Protein AF-A0A6B3EWX1-F1 (afdb_monomer)

Sequence (94 aa):
LLDVFRTPLLAEAGLIEARVVRKALRQAAEGAPVPLDGLAELVSTELWLRRLLERRGTSWTGTPTRQRAVPTGSVAPARGAAGALGAGRGAVSG

Secondary structure (DSSP, 8-state):
-GGGGSS-HHHHTTSS-HHHHHHHHHHHHTT----HHHHHHHHHHHHHHHHHHHT---GGGS---------SS-------SS-SS---------

Mean predicted aligned error: 15.29 Å

pLDDT: mean 78.49, std 18.75, range [42.19, 97.31]

Structure (mmCIF, N/CA/C/O backbone):
data_AF-A0A6B3EWX1-F1
#
_entry.id   AF-A0A6B3EWX1-F1
#
loop_
_atom_site.group_PDB
_atom_site.id
_atom_site.type_symbol
_atom_site.label_atom_id
_atom_site.label_alt_id
_atom_site.label_comp_id
_atom_site.label_asym_id
_atom_site.label_entity_id
_atom_site.label_seq_id
_atom_site.p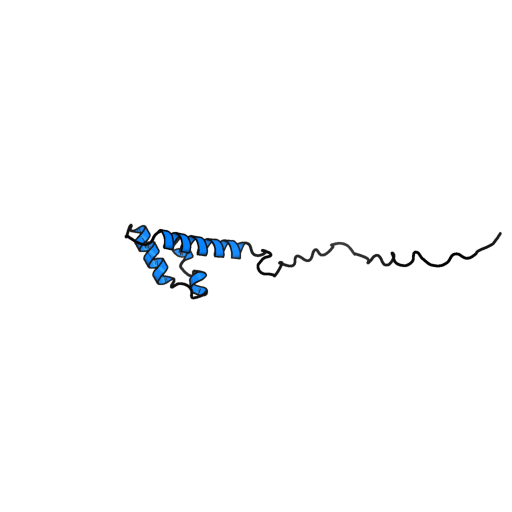dbx_PDB_ins_code
_atom_site.Cartn_x
_atom_site.Cartn_y
_atom_site.Cartn_z
_atom_site.occupancy
_atom_site.B_iso_or_equiv
_atom_site.auth_seq_id
_atom_site.auth_comp_id
_atom_site.auth_asym_id
_atom_site.auth_atom_id
_atom_site.pdbx_PDB_model_num
ATOM 1 N N . LEU A 1 1 ? -1.385 11.443 0.656 1.00 69.06 1 LEU A N 1
ATOM 2 C CA . LEU A 1 1 ? -0.947 10.034 0.829 1.00 69.06 1 LEU A CA 1
ATOM 3 C C . LEU A 1 1 ? -1.830 9.047 0.067 1.00 69.06 1 LEU A C 1
ATOM 5 O O . LEU A 1 1 ? -1.286 8.237 -0.667 1.00 69.06 1 LEU A O 1
ATOM 9 N N . LEU A 1 2 ? -3.161 9.104 0.198 1.00 82.06 2 LEU A N 1
ATOM 10 C CA . LEU A 1 2 ? -4.059 8.132 -0.447 1.00 82.06 2 LEU A CA 1
ATOM 11 C C . LEU A 1 2 ? -3.917 8.058 -1.979 1.00 82.06 2 LEU A C 1
ATOM 13 O O . LEU A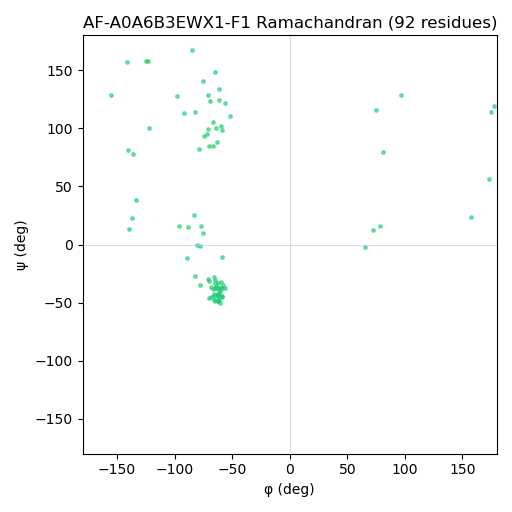 1 2 ? -3.993 6.962 -2.527 1.00 82.06 2 LEU A O 1
ATOM 17 N N . ASP A 1 3 ? -3.633 9.178 -2.649 1.00 87.38 3 ASP A N 1
ATOM 18 C CA . ASP A 1 3 ? -3.423 9.201 -4.105 1.00 87.38 3 ASP A CA 1
ATOM 19 C C . ASP A 1 3 ? -2.190 8.405 -4.552 1.00 87.38 3 ASP A C 1
ATOM 21 O O . ASP A 1 3 ? -2.229 7.745 -5.588 1.00 87.38 3 ASP A O 1
ATOM 25 N N . VAL A 1 4 ? -1.130 8.375 -3.733 1.00 85.44 4 VAL A N 1
ATOM 26 C CA . VAL A 1 4 ? 0.074 7.554 -3.978 1.00 85.44 4 VAL A CA 1
ATOM 27 C C . VAL A 1 4 ? -0.296 6.066 -4.047 1.00 85.44 4 VAL A C 1
ATOM 29 O O . VAL A 1 4 ? 0.276 5.316 -4.828 1.00 85.44 4 VAL A O 1
ATOM 32 N N . PHE A 1 5 ? -1.316 5.647 -3.294 1.00 90.44 5 PHE A N 1
ATOM 33 C CA . PHE A 1 5 ? -1.821 4.272 -3.249 1.00 90.44 5 PHE A CA 1
ATOM 34 C C . PHE A 1 5 ? -3.021 4.021 -4.171 1.00 90.44 5 PHE A C 1
ATOM 36 O O . PHE A 1 5 ? -3.721 3.010 -4.026 1.00 90.44 5 PHE A O 1
ATOM 43 N N . ARG A 1 6 ? -3.294 4.910 -5.135 1.00 90.69 6 ARG A N 1
ATOM 44 C CA . ARG A 1 6 ? -4.281 4.639 -6.190 1.00 90.69 6 ARG A CA 1
ATOM 45 C C . ARG A 1 6 ? -3.809 3.489 -7.087 1.00 90.69 6 ARG A C 1
ATOM 47 O O . ARG A 1 6 ? -4.568 2.544 -7.290 1.00 90.69 6 ARG A O 1
ATOM 54 N N . THR A 1 7 ? -2.550 3.548 -7.518 1.00 92.25 7 THR A N 1
ATOM 55 C CA . THR A 1 7 ? -1.819 2.521 -8.284 1.00 92.25 7 THR A CA 1
ATOM 56 C C . THR A 1 7 ? -0.409 2.366 -7.686 1.00 92.25 7 THR A C 1
ATOM 58 O O . THR A 1 7 ? 0.543 2.986 -8.167 1.00 92.25 7 THR A O 1
ATOM 61 N N . PRO A 1 8 ? -0.271 1.659 -6.546 1.00 94.00 8 PRO A N 1
ATOM 62 C CA . PRO A 1 8 ? 1.020 1.495 -5.888 1.00 94.00 8 PRO A CA 1
ATOM 63 C C . PRO A 1 8 ? 1.895 0.484 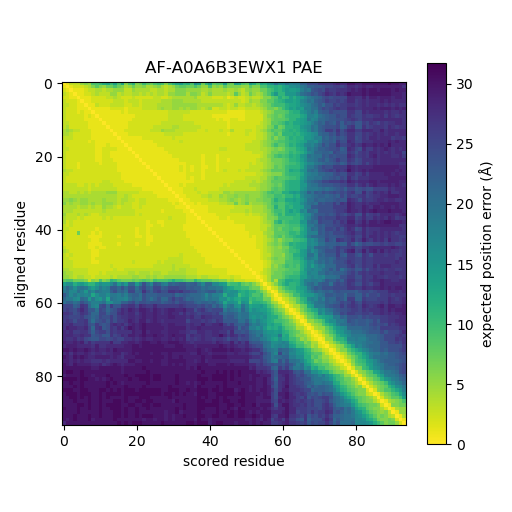-6.638 1.00 94.00 8 PRO A C 1
ATOM 65 O O . PRO A 1 8 ? 1.402 -0.561 -7.066 1.00 94.00 8 PRO A O 1
ATOM 68 N N . LEU A 1 9 ? 3.194 0.769 -6.739 1.00 94.81 9 LEU A N 1
ATOM 69 C CA . LEU A 1 9 ? 4.182 -0.070 -7.432 1.00 94.81 9 LEU A CA 1
ATOM 70 C C . LEU A 1 9 ? 4.235 -1.476 -6.829 1.00 94.81 9 LEU A C 1
ATOM 72 O O . LEU A 1 9 ? 4.343 -2.473 -7.538 1.00 94.81 9 LEU A O 1
ATOM 76 N N . LEU A 1 10 ? 4.090 -1.564 -5.507 1.00 96.12 10 LEU A N 1
ATOM 77 C CA . LEU A 1 10 ? 4.029 -2.843 -4.807 1.00 96.12 10 LEU A CA 1
ATOM 78 C C . LEU A 1 10 ? 2.790 -3.677 -5.195 1.00 96.12 10 LEU A C 1
ATOM 80 O O . LEU A 1 10 ? 2.866 -4.903 -5.193 1.00 96.12 10 LEU A O 1
ATOM 84 N N . ALA A 1 11 ? 1.658 -3.051 -5.549 1.00 96.62 11 ALA A N 1
ATOM 85 C CA . ALA A 1 11 ? 0.488 -3.789 -6.039 1.00 96.62 11 ALA A CA 1
ATOM 86 C C . ALA A 1 11 ? 0.648 -4.214 -7.500 1.00 96.62 11 ALA A C 1
ATOM 88 O O . ALA A 1 11 ? 0.206 -5.298 -7.864 1.00 96.62 11 ALA A O 1
ATOM 89 N N . GLU A 1 12 ? 1.308 -3.400 -8.326 1.00 96.00 12 GLU A N 1
ATOM 90 C CA . GLU A 1 12 ? 1.666 -3.785 -9.699 1.00 96.00 12 GLU A CA 1
ATOM 91 C C . GLU A 1 12 ? 2.612 -4.996 -9.717 1.00 96.00 12 GLU A C 1
ATOM 93 O O . GLU A 1 12 ? 2.497 -5.857 -10.584 1.00 96.00 12 GLU A O 1
ATOM 98 N N . ALA A 1 13 ? 3.485 -5.112 -8.712 1.00 95.94 13 ALA A N 1
ATOM 99 C CA . ALA A 1 13 ? 4.332 -6.283 -8.489 1.00 95.94 13 ALA A CA 1
ATOM 100 C C . ALA A 1 13 ? 3.604 -7.481 -7.838 1.00 95.94 13 ALA A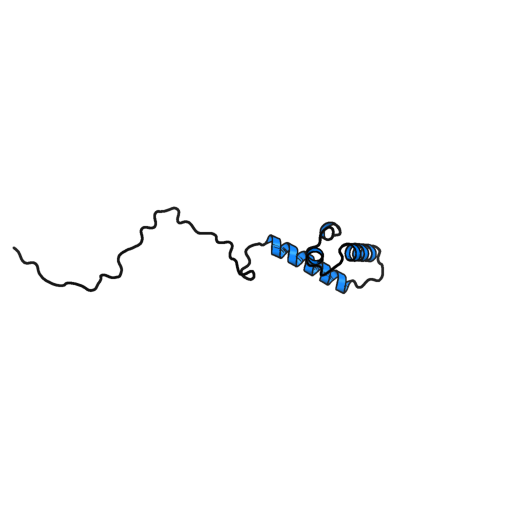 C 1
ATOM 102 O O . ALA A 1 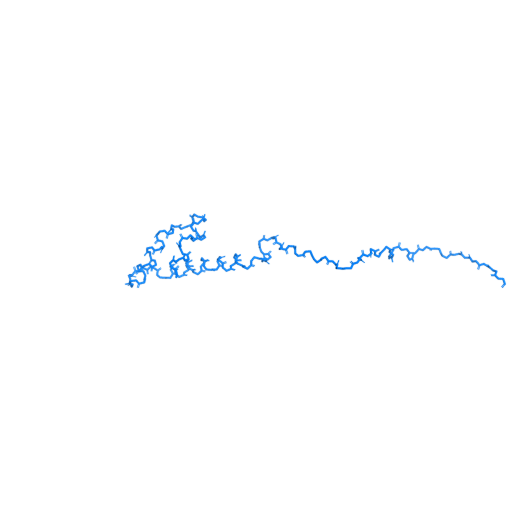13 ? 4.225 -8.514 -7.602 1.00 95.94 13 ALA A O 1
ATOM 103 N N . GLY A 1 14 ? 2.313 -7.355 -7.507 1.00 96.19 14 GLY A N 1
ATOM 104 C CA . GLY A 1 14 ? 1.528 -8.411 -6.857 1.00 96.19 14 GLY A CA 1
ATOM 105 C C . GLY A 1 14 ? 1.872 -8.664 -5.383 1.00 96.19 14 GLY A C 1
ATOM 106 O O . GLY A 1 14 ? 1.434 -9.667 -4.827 1.00 96.19 14 GLY A O 1
ATOM 107 N N . LEU A 1 15 ? 2.636 -7.776 -4.737 1.00 96.88 15 LEU A N 1
ATOM 108 C CA . LEU A 1 15 ? 3.082 -7.943 -3.346 1.00 96.88 15 LEU A CA 1
ATOM 109 C C . LEU A 1 15 ? 2.025 -7.512 -2.323 1.00 96.88 15 LEU A C 1
ATOM 111 O O . LEU A 1 15 ? 2.030 -7.989 -1.192 1.00 96.88 15 LEU A O 1
ATOM 115 N N . ILE A 1 16 ? 1.136 -6.588 -2.699 1.00 96.69 16 ILE A N 1
ATOM 116 C CA . ILE A 1 16 ? 0.095 -6.049 -1.815 1.00 96.69 16 ILE A CA 1
ATOM 117 C C . ILE A 1 16 ? -1.226 -5.840 -2.558 1.00 96.69 16 ILE A C 1
ATOM 119 O O . ILE A 1 16 ? -1.259 -5.578 -3.759 1.00 96.69 16 ILE A O 1
ATOM 123 N N . GLU A 1 17 ? -2.332 -5.823 -1.813 1.00 96.12 17 GLU A N 1
ATOM 124 C CA . GLU A 1 17 ? -3.626 -5.370 -2.324 1.00 96.12 17 GLU A CA 1
ATOM 125 C C . GLU A 1 17 ? -3.835 -3.869 -2.070 1.00 96.12 17 GLU A C 1
ATOM 127 O O . GLU A 1 17 ? -4.050 -3.432 -0.935 1.00 96.12 17 GLU A O 1
ATOM 132 N N . ALA A 1 18 ? -3.879 -3.064 -3.137 1.00 94.69 18 ALA A N 1
ATOM 133 C CA . ALA A 1 18 ? -4.020 -1.607 -3.029 1.00 94.69 18 ALA A CA 1
ATOM 134 C C . ALA A 1 18 ? -5.271 -1.169 -2.239 1.00 94.69 18 ALA A C 1
ATOM 136 O O . ALA A 1 18 ? -5.227 -0.212 -1.465 1.00 94.69 18 ALA A O 1
ATOM 137 N N . ARG A 1 19 ? -6.397 -1.882 -2.390 1.00 94.75 19 ARG A N 1
ATOM 138 C CA . ARG A 1 19 ? -7.639 -1.587 -1.651 1.00 94.75 19 ARG A CA 1
ATOM 139 C C . ARG A 1 19 ? -7.492 -1.805 -0.141 1.00 94.75 19 ARG A C 1
ATOM 141 O O . ARG A 1 19 ? -8.033 -1.017 0.631 1.00 94.75 19 ARG A O 1
ATOM 148 N N . VAL A 1 20 ? -6.753 -2.840 0.263 1.00 95.69 20 VAL A N 1
ATOM 149 C CA . VAL A 1 20 ? -6.542 -3.204 1.669 1.00 95.69 20 VAL A CA 1
ATOM 150 C C . VAL A 1 20 ? -5.658 -2.159 2.329 1.00 95.69 20 VAL A C 1
ATOM 152 O O . VAL A 1 20 ? -6.018 -1.628 3.376 1.00 95.69 20 VAL A O 1
ATOM 155 N N . VAL A 1 21 ? -4.572 -1.765 1.661 1.00 95.50 21 VAL A N 1
ATOM 156 C CA . VAL A 1 21 ? -3.677 -0.719 2.167 1.00 95.50 21 VAL A CA 1
ATOM 157 C C . VAL A 1 21 ? -4.392 0.628 2.271 1.00 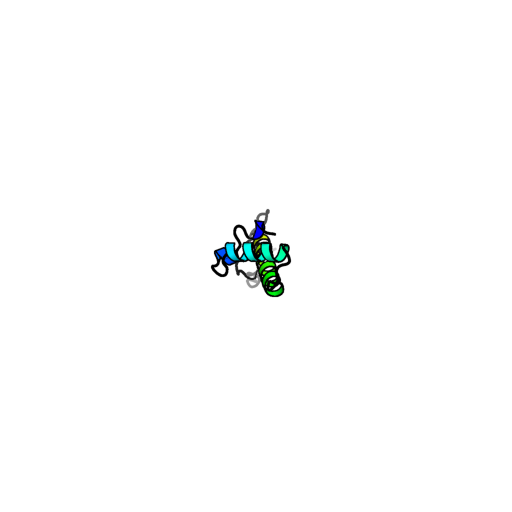95.50 21 VAL A C 1
ATOM 159 O O . VAL A 1 21 ? -4.298 1.288 3.302 1.00 95.50 21 VAL A O 1
ATOM 162 N N . ARG A 1 22 ? -5.195 1.026 1.272 1.00 95.38 22 ARG A N 1
ATOM 163 C CA . ARG A 1 22 ? -5.998 2.262 1.365 1.00 95.38 22 ARG A CA 1
ATOM 164 C C . ARG A 1 22 ? -6.993 2.238 2.524 1.00 95.38 22 ARG A C 1
ATOM 166 O O . ARG A 1 22 ? -7.212 3.275 3.146 1.00 95.38 22 ARG A O 1
ATOM 173 N N . LYS A 1 23 ? -7.602 1.082 2.808 1.00 96.12 23 LYS A N 1
ATOM 174 C CA . LYS A 1 23 ? -8.489 0.917 3.965 1.00 96.12 23 LYS A CA 1
ATOM 175 C C . LYS A 1 23 ? -7.706 1.070 5.270 1.00 96.12 23 LYS A C 1
ATOM 177 O O . LYS A 1 23 ? -8.113 1.865 6.107 1.00 96.12 23 LYS A O 1
ATOM 182 N N . ALA A 1 24 ? -6.570 0.388 5.403 1.00 95.56 24 ALA A N 1
ATOM 183 C CA . ALA A 1 24 ? -5.732 0.454 6.597 1.00 95.56 24 ALA A CA 1
ATOM 184 C C . ALA A 1 24 ? -5.208 1.875 6.867 1.00 95.56 24 ALA A C 1
ATOM 186 O O . ALA A 1 24 ? -5.265 2.339 7.999 1.00 95.56 24 ALA A O 1
ATOM 187 N N . LEU A 1 25 ? -4.789 2.610 5.830 1.00 95.38 25 LEU A N 1
ATOM 188 C CA . LEU A 1 25 ? -4.369 4.011 5.959 1.00 95.38 25 LEU A CA 1
ATOM 189 C C . LEU A 1 25 ? -5.512 4.932 6.405 1.00 95.38 25 LEU A C 1
ATOM 191 O O . LEU A 1 25 ? -5.281 5.875 7.156 1.00 95.38 25 LEU A O 1
ATOM 195 N N . ARG A 1 26 ? -6.745 4.669 5.955 1.00 95.88 26 ARG A N 1
ATOM 196 C CA . ARG A 1 26 ? -7.922 5.425 6.400 1.00 95.88 26 ARG A CA 1
ATOM 197 C C . ARG A 1 26 ? -8.241 5.137 7.866 1.00 95.88 26 ARG A C 1
ATOM 199 O O . ARG A 1 26 ? -8.410 6.073 8.631 1.00 95.88 26 ARG A O 1
ATOM 206 N N . GLN A 1 27 ? -8.220 3.865 8.258 1.00 96.75 27 GLN A N 1
ATOM 207 C CA . GLN A 1 27 ? -8.402 3.454 9.652 1.00 96.75 27 GLN A CA 1
ATOM 208 C C . GLN A 1 27 ? -7.312 4.036 10.566 1.00 96.75 27 GLN A C 1
ATOM 210 O O . GLN A 1 27 ? -7.619 4.518 11.650 1.00 96.75 27 GLN A O 1
ATOM 215 N N . ALA A 1 28 ? -6.055 4.068 10.109 1.00 95.44 28 ALA A N 1
ATOM 216 C CA . ALA A 1 28 ? -4.958 4.725 10.820 1.00 95.44 28 ALA A CA 1
ATOM 217 C C . ALA A 1 28 ? -5.233 6.223 11.038 1.00 95.44 28 ALA A C 1
ATOM 219 O O . ALA A 1 28 ? -5.038 6.732 12.137 1.00 95.44 28 ALA A O 1
ATOM 220 N N . ALA A 1 29 ? -5.715 6.924 10.005 1.00 94.62 29 ALA A N 1
ATOM 221 C CA . ALA A 1 29 ? -6.058 8.345 10.090 1.00 94.62 29 ALA A CA 1
ATOM 222 C C . ALA A 1 29 ? -7.248 8.619 11.026 1.00 94.62 29 ALA A C 1
ATOM 224 O O . ALA A 1 29 ? -7.329 9.691 11.618 1.00 94.62 29 ALA A O 1
ATOM 225 N N . GLU A 1 30 ? -8.147 7.647 11.177 1.00 96.88 30 GLU A N 1
ATOM 226 C CA . GLU A 1 30 ? -9.267 7.675 12.125 1.00 96.88 30 GLU A CA 1
ATOM 227 C C . GLU A 1 30 ? -8.845 7.303 13.562 1.00 96.88 30 GLU A C 1
ATOM 229 O O . GLU A 1 30 ? -9.678 7.307 14.465 1.00 96.88 30 GLU A O 1
ATOM 234 N N . GLY A 1 31 ? -7.565 6.994 13.801 1.00 96.44 31 GLY A N 1
ATOM 235 C CA . GLY A 1 31 ? -7.046 6.630 15.122 1.00 96.44 31 GLY A CA 1
ATOM 236 C C . GLY A 1 31 ? -7.349 5.188 15.541 1.00 96.44 31 GLY A C 1
ATOM 237 O O . GLY A 1 31 ? -7.232 4.853 16.719 1.00 96.44 31 GLY A O 1
ATOM 238 N N . ALA A 1 32 ? -7.740 4.323 14.601 1.00 96.69 32 ALA A N 1
ATOM 239 C CA . ALA A 1 32 ? -7.973 2.915 14.892 1.00 96.69 32 ALA A CA 1
ATOM 240 C C . ALA A 1 32 ? -6.665 2.205 15.302 1.00 96.69 32 ALA A C 1
ATOM 242 O O . ALA A 1 32 ? -5.596 2.531 14.775 1.00 96.69 32 ALA A O 1
ATOM 243 N N . PRO A 1 33 ? -6.731 1.186 16.180 1.00 93.94 33 PRO A N 1
ATOM 244 C CA . PRO A 1 33 ? -5.567 0.390 16.550 1.00 93.94 33 PRO A CA 1
ATOM 245 C C . PRO A 1 33 ? -5.163 -0.513 15.377 1.00 93.94 33 PRO A C 1
ATOM 247 O O . PRO A 1 33 ? -5.709 -1.596 15.173 1.00 93.94 33 PRO A O 1
ATOM 250 N N . VAL A 1 34 ? -4.212 -0.038 14.580 1.00 95.38 34 VAL A N 1
ATOM 251 C CA . VAL A 1 34 ? -3.638 -0.738 13.425 1.00 95.38 34 VAL A CA 1
ATOM 252 C C . VAL A 1 34 ? -2.119 -0.852 13.595 1.00 95.38 34 VAL A C 1
ATOM 254 O O . VAL A 1 34 ? -1.535 -0.060 14.336 1.00 95.38 34 VAL A O 1
ATOM 257 N N . PRO A 1 35 ? -1.445 -1.805 12.924 1.00 94.69 35 PRO A N 1
ATOM 258 C CA . PRO A 1 35 ? 0.012 -1.929 12.987 1.00 94.69 35 PRO A CA 1
ATOM 259 C C . PRO A 1 35 ? 0.692 -0.764 12.247 1.00 94.69 35 PRO A C 1
ATOM 261 O O . PRO A 1 35 ? 1.019 -0.864 11.062 1.00 94.69 35 PRO A O 1
ATOM 264 N N . LEU A 1 36 ? 0.873 0.362 12.943 1.00 95.19 36 LEU A N 1
ATOM 265 C CA . LEU A 1 36 ? 1.428 1.595 12.377 1.00 95.19 36 LEU A CA 1
ATOM 266 C C . LEU A 1 36 ? 2.862 1.415 11.880 1.00 95.19 36 LEU A C 1
ATOM 268 O O . LEU A 1 36 ? 3.181 1.943 10.819 1.00 95.19 36 LEU A O 1
ATOM 272 N N . ASP A 1 37 ? 3.684 0.629 12.577 1.00 96.12 37 ASP A N 1
ATOM 273 C CA . ASP A 1 37 ? 5.072 0.370 12.173 1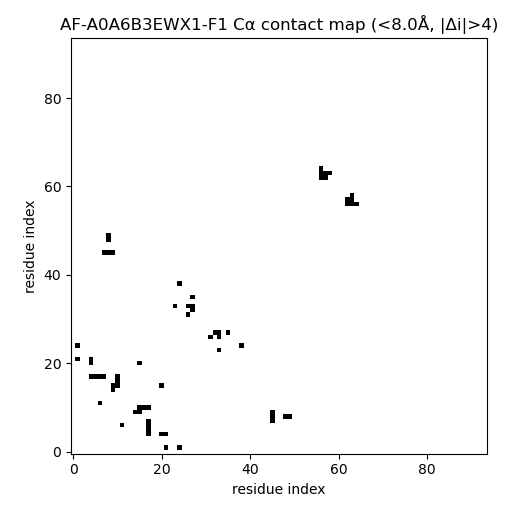.00 96.12 37 ASP A CA 1
ATOM 274 C C . ASP A 1 37 ? 5.131 -0.324 10.806 1.00 96.12 37 ASP A C 1
ATOM 276 O O . ASP A 1 37 ? 5.804 0.145 9.888 1.00 96.12 37 ASP A O 1
ATOM 280 N N . GLY A 1 38 ? 4.321 -1.370 10.612 1.00 95.75 38 GLY A N 1
ATOM 281 C CA . GLY A 1 38 ? 4.231 -2.065 9.326 1.00 95.75 38 GLY A CA 1
ATOM 282 C C . GLY A 1 38 ? 3.682 -1.175 8.205 1.00 95.75 38 GLY A C 1
ATOM 283 O O . GLY A 1 38 ? 4.154 -1.231 7.068 1.00 95.75 38 GLY A O 1
ATOM 284 N N . LEU A 1 39 ? 2.714 -0.299 8.507 1.00 95.94 39 LEU A N 1
ATOM 285 C CA . LEU A 1 39 ? 2.231 0.692 7.539 1.00 95.94 39 LEU A CA 1
ATOM 286 C C . LEU A 1 39 ? 3.308 1.731 7.199 1.00 95.94 39 LEU A C 1
ATOM 288 O O . LEU A 1 39 ? 3.418 2.127 6.038 1.00 95.94 39 LEU A O 1
ATOM 292 N N . ALA A 1 40 ? 4.110 2.156 8.175 1.00 96.00 40 ALA A N 1
ATOM 293 C CA . ALA A 1 40 ? 5.200 3.099 7.972 1.00 96.00 40 ALA A CA 1
ATOM 294 C C . ALA A 1 40 ? 6.302 2.504 7.083 1.00 96.00 40 ALA A C 1
ATOM 296 O O . ALA A 1 40 ? 6.757 3.178 6.155 1.00 96.00 40 ALA A O 1
ATOM 297 N N . GLU A 1 41 ? 6.682 1.243 7.292 1.00 97.31 41 GLU A N 1
ATOM 298 C CA . GLU A 1 41 ? 7.632 0.526 6.432 1.00 97.31 41 GLU A CA 1
ATOM 299 C C . GLU A 1 41 ? 7.115 0.381 4.995 1.00 97.31 41 GLU A C 1
ATOM 301 O O . GLU A 1 41 ? 7.840 0.660 4.032 1.00 97.31 41 GLU A O 1
ATOM 306 N N . LEU A 1 42 ? 5.837 0.024 4.833 1.00 96.50 42 LEU A N 1
ATOM 307 C CA . LEU A 1 42 ? 5.198 -0.118 3.524 1.00 96.50 42 LEU A CA 1
ATOM 308 C C . LEU A 1 42 ? 5.174 1.218 2.768 1.00 96.50 42 LEU A C 1
ATOM 310 O O . LEU A 1 42 ? 5.580 1.291 1.605 1.00 96.50 42 LEU A O 1
ATOM 314 N N . VAL A 1 43 ? 4.742 2.293 3.432 1.00 96.06 43 VAL A N 1
ATOM 315 C CA . VAL A 1 43 ? 4.723 3.647 2.857 1.00 96.06 43 VAL A CA 1
ATOM 316 C C . VAL A 1 43 ? 6.132 4.117 2.508 1.00 96.06 43 VAL A C 1
ATOM 318 O O . VAL A 1 43 ? 6.346 4.674 1.429 1.00 96.06 43 VAL A O 1
ATOM 321 N N . SER A 1 44 ? 7.102 3.867 3.386 1.00 96.31 44 SER A N 1
ATOM 322 C CA . SER A 1 44 ? 8.498 4.249 3.166 1.00 96.31 44 SER A CA 1
ATOM 323 C C . SER A 1 44 ? 9.087 3.543 1.948 1.00 96.31 44 SER A C 1
ATOM 325 O O . SER A 1 44 ? 9.718 4.197 1.113 1.00 96.31 44 SER A O 1
ATOM 327 N N . THR A 1 45 ? 8.817 2.244 1.804 1.00 97.25 45 THR A N 1
ATOM 328 C CA . THR A 1 45 ? 9.245 1.427 0.660 1.00 97.25 45 THR A CA 1
ATOM 329 C C . THR A 1 45 ? 8.641 1.928 -0.650 1.00 97.25 45 THR A C 1
ATOM 331 O O . THR A 1 45 ? 9.367 2.154 -1.616 1.00 97.25 45 THR A O 1
ATOM 334 N N . GLU A 1 46 ? 7.330 2.178 -0.684 1.00 95.88 46 GLU A N 1
ATOM 335 C CA . GLU A 1 46 ? 6.638 2.688 -1.875 1.00 95.88 46 GLU A CA 1
ATOM 336 C C . GLU A 1 46 ? 7.201 4.052 -2.315 1.00 95.88 46 GLU A C 1
ATOM 338 O O . GLU A 1 46 ? 7.484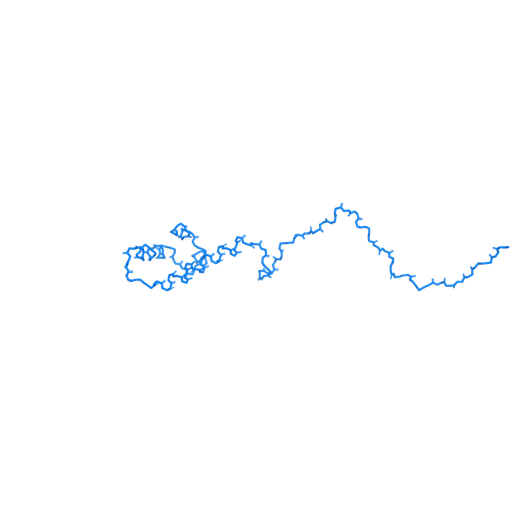 4.273 -3.495 1.00 95.88 46 GLU A O 1
ATOM 343 N N . LEU A 1 47 ? 7.425 4.970 -1.369 1.00 95.06 47 LEU A N 1
ATOM 344 C CA . LEU A 1 47 ? 8.011 6.278 -1.669 1.00 95.06 47 LEU A CA 1
ATOM 345 C C . LEU A 1 47 ? 9.477 6.176 -2.105 1.00 95.06 47 LEU A C 1
ATOM 347 O O . LEU A 1 47 ? 9.915 6.944 -2.964 1.00 95.06 47 LEU A O 1
ATOM 351 N N . TRP A 1 48 ? 10.246 5.252 -1.525 1.00 93.38 48 TRP A N 1
ATOM 352 C CA . TRP A 1 48 ? 11.616 4.984 -1.955 1.00 93.38 48 TRP A CA 1
ATOM 353 C C . TRP A 1 48 ? 11.655 4.482 -3.400 1.00 93.38 48 TRP A C 1
ATOM 355 O O . TRP A 1 48 ? 12.394 5.051 -4.201 1.00 93.38 48 TRP A O 1
ATOM 365 N N . LEU A 1 49 ? 10.806 3.514 -3.759 1.00 92.25 49 LEU A N 1
ATOM 366 C CA . LEU A 1 49 ? 10.699 2.997 -5.125 1.00 92.25 49 LEU A CA 1
ATOM 367 C C . LEU A 1 49 ? 10.324 4.095 -6.126 1.00 92.25 49 LEU A C 1
ATOM 369 O O . LEU A 1 49 ? 10.951 4.208 -7.176 1.00 92.25 49 LEU A O 1
ATOM 373 N N . ARG A 1 50 ? 9.358 4.959 -5.796 1.00 91.00 50 ARG A N 1
ATOM 374 C CA . ARG A 1 50 ? 8.977 6.085 -6.668 1.00 91.00 50 ARG A CA 1
ATOM 375 C C . ARG A 1 50 ? 10.137 7.044 -6.906 1.00 91.00 50 ARG A C 1
ATOM 377 O O . ARG A 1 50 ? 10.489 7.294 -8.054 1.00 91.00 50 ARG A O 1
ATOM 384 N N . ARG A 1 51 ? 10.805 7.492 -5.836 1.00 90.12 51 ARG A N 1
ATOM 385 C CA . ARG A 1 51 ? 11.989 8.367 -5.939 1.00 90.12 51 ARG A CA 1
ATOM 386 C C . ARG A 1 51 ? 13.119 7.718 -6.728 1.00 90.12 51 ARG A C 1
ATOM 388 O O . ARG A 1 51 ? 13.842 8.392 -7.453 1.00 90.12 51 ARG A O 1
ATOM 395 N N . LEU A 1 52 ? 13.301 6.416 -6.560 1.00 88.38 52 LEU A N 1
ATOM 396 C CA . LEU A 1 52 ? 14.309 5.648 -7.270 1.00 88.38 52 LEU A CA 1
ATOM 397 C C . LEU A 1 52 ? 14.020 5.602 -8.777 1.00 88.38 52 LEU A C 1
ATOM 399 O O . LEU A 1 52 ? 14.926 5.817 -9.582 1.00 88.38 52 LEU A O 1
ATOM 403 N N . LEU A 1 53 ? 12.761 5.376 -9.156 1.00 85.50 53 LEU A N 1
ATOM 404 C CA . LEU A 1 53 ? 12.320 5.378 -10.550 1.00 85.50 53 LEU A CA 1
ATOM 405 C C . LEU A 1 53 ? 12.312 6.780 -11.167 1.00 85.50 53 LEU A C 1
ATOM 407 O O . LEU A 1 53 ? 12.535 6.900 -12.362 1.00 85.50 53 LEU A O 1
ATOM 411 N N . GLU A 1 54 ? 12.096 7.837 -10.392 1.00 84.88 54 GLU A N 1
ATOM 412 C CA . GLU A 1 54 ? 12.218 9.219 -10.876 1.00 84.88 54 GLU A CA 1
ATOM 413 C C . GLU A 1 54 ? 13.680 9.599 -11.154 1.00 84.88 54 GLU A C 1
ATOM 415 O O . GLU A 1 54 ? 13.975 10.346 -12.083 1.00 84.88 54 GLU A O 1
ATOM 420 N N . ARG A 1 55 ? 14.628 9.035 -10.397 1.00 78.56 55 ARG A N 1
ATOM 421 C CA . ARG A 1 55 ? 16.073 9.297 -10.519 1.00 78.56 55 ARG A CA 1
ATOM 422 C C . ARG A 1 55 ? 16.763 8.461 -11.608 1.00 78.56 55 ARG A C 1
ATOM 424 O O . ARG A 1 55 ? 17.959 8.194 -11.488 1.00 78.56 55 ARG A O 1
ATOM 431 N N . ARG A 1 56 ? 16.047 7.996 -12.645 1.00 68.25 56 ARG A N 1
ATOM 432 C CA . ARG A 1 56 ? 16.580 7.031 -13.635 1.00 68.25 56 ARG A CA 1
ATOM 433 C C . ARG A 1 56 ? 17.916 7.485 -14.238 1.00 68.25 56 ARG A C 1
ATOM 435 O O . ARG A 1 56 ? 17.991 8.413 -15.038 1.00 68.25 56 ARG A O 1
ATOM 442 N N . GLY A 1 57 ? 18.941 6.729 -13.844 1.00 57.81 57 GLY A N 1
ATOM 443 C CA . GLY A 1 57 ? 20.353 6.834 -14.207 1.00 57.81 57 GLY A CA 1
ATOM 444 C C . GLY A 1 57 ? 21.261 6.168 -13.163 1.00 57.81 57 GLY A C 1
ATOM 445 O O . GLY A 1 57 ? 22.412 6.564 -13.017 1.00 57.81 57 GLY A O 1
ATOM 446 N N . THR A 1 58 ? 20.756 5.210 -12.373 1.00 56.00 58 THR A N 1
ATOM 447 C CA . THR A 1 58 ? 21.522 4.639 -11.258 1.00 56.00 58 THR A CA 1
ATOM 448 C C . THR A 1 58 ? 22.176 3.323 -11.676 1.00 56.00 58 THR A C 1
ATOM 450 O O . THR A 1 58 ? 21.551 2.419 -12.224 1.00 56.00 58 THR A O 1
ATOM 453 N N . SER A 1 59 ? 23.484 3.248 -11.445 1.00 60.94 59 SER A N 1
ATOM 454 C CA . SER A 1 59 ? 24.419 2.210 -11.902 1.00 60.94 59 SER A CA 1
ATOM 455 C C . SER A 1 59 ? 24.098 0.777 -11.456 1.00 60.94 59 SER A C 1
ATOM 457 O O . SER A 1 59 ? 24.694 -0.162 -11.974 1.00 60.94 59 SER A O 1
ATOM 459 N N . TRP A 1 60 ? 23.157 0.580 -10.531 1.00 57.84 60 TRP A N 1
ATOM 460 C CA . TRP A 1 60 ? 22.799 -0.732 -9.984 1.00 57.84 60 TRP A CA 1
ATOM 461 C C . TRP A 1 60 ? 21.693 -1.452 -10.781 1.00 57.84 60 TRP A C 1
ATOM 463 O O . TRP A 1 60 ? 21.528 -2.655 -10.617 1.00 57.84 60 TRP A O 1
ATOM 473 N N . THR A 1 61 ? 21.005 -0.779 -11.718 1.00 59.97 61 THR A N 1
ATOM 474 C CA . THR A 1 61 ? 20.140 -1.442 -12.722 1.00 59.97 61 THR A CA 1
ATOM 475 C C . THR A 1 61 ? 20.900 -1.838 -13.999 1.00 59.97 61 THR A C 1
ATOM 477 O O . THR A 1 61 ? 20.289 -2.086 -15.038 1.00 59.97 61 THR A O 1
ATOM 480 N N . GLY A 1 62 ? 22.239 -1.845 -13.966 1.00 53.41 62 GLY A N 1
ATOM 481 C CA . GLY A 1 62 ? 23.106 -2.369 -15.034 1.00 53.41 62 GLY A CA 1
ATOM 482 C C . GLY A 1 62 ? 23.075 -1.622 -16.373 1.00 53.41 62 GLY A C 1
ATOM 483 O O . GLY A 1 62 ? 23.829 -1.970 -17.276 1.00 53.41 62 GLY A O 1
ATOM 484 N N . THR A 1 63 ? 22.253 -0.582 -16.523 1.00 52.78 63 THR A N 1
ATOM 485 C CA . THR A 1 63 ? 22.145 0.167 -17.779 1.00 52.78 63 THR A CA 1
ATOM 486 C C . THR A 1 63 ? 22.467 1.634 -17.520 1.00 52.78 63 THR A C 1
ATOM 488 O O . THR A 1 63 ? 21.605 2.359 -17.016 1.00 52.78 63 THR A O 1
ATOM 491 N N . PRO A 1 64 ? 23.688 2.111 -17.823 1.00 56.19 64 PRO A N 1
ATOM 492 C CA . PRO A 1 64 ? 23.915 3.545 -17.861 1.00 56.19 64 PRO A CA 1
ATOM 493 C C . PRO A 1 64 ? 23.000 4.128 -18.942 1.00 56.19 64 PRO A C 1
ATOM 495 O O . PRO A 1 64 ? 22.943 3.607 -20.061 1.00 56.19 64 PRO A O 1
ATOM 498 N N . THR A 1 65 ? 22.296 5.220 -18.641 1.00 61.69 65 THR A N 1
ATOM 499 C CA . THR A 1 65 ? 21.790 6.104 -19.691 1.00 61.69 65 THR A CA 1
ATOM 500 C C . THR A 1 65 ? 23.017 6.580 -20.452 1.00 61.69 65 THR A C 1
ATOM 502 O O . THR A 1 65 ? 23.763 7.439 -19.990 1.00 61.69 65 THR A O 1
ATOM 505 N N . ARG A 1 66 ? 23.298 5.930 -21.584 1.00 58.31 66 ARG A N 1
ATOM 506 C CA . ARG A 1 66 ? 24.442 6.230 -22.438 1.00 58.31 66 ARG A CA 1
ATOM 507 C C . ARG A 1 66 ? 24.280 7.649 -22.970 1.00 58.31 66 ARG A C 1
ATOM 509 O O . ARG A 1 66 ? 23.753 7.846 -24.059 1.00 58.31 66 ARG A O 1
ATOM 516 N N . GLN A 1 67 ? 24.771 8.639 -22.233 1.00 63.03 67 GLN A N 1
ATOM 517 C CA . GLN A 1 67 ? 25.147 9.901 -22.840 1.00 63.03 67 GLN A CA 1
ATOM 518 C C . GLN A 1 67 ? 26.408 9.620 -23.640 1.00 63.03 67 GLN A C 1
ATOM 520 O O . GLN A 1 67 ? 27.512 9.501 -23.110 1.00 63.03 67 GLN A O 1
ATOM 525 N N . ARG A 1 68 ? 26.227 9.435 -24.946 1.00 62.09 68 ARG A N 1
ATOM 526 C CA . ARG A 1 68 ? 27.347 9.521 -25.868 1.00 62.09 68 ARG A CA 1
ATOM 527 C C . ARG A 1 68 ? 27.776 10.982 -25.840 1.00 62.09 68 ARG A C 1
ATOM 529 O O . ARG A 1 68 ? 27.080 11.822 -26.399 1.00 62.09 68 ARG A O 1
ATOM 536 N N . ALA A 1 69 ? 28.894 11.284 -25.186 1.00 66.31 69 ALA A N 1
ATOM 537 C CA . ALA A 1 69 ? 29.606 12.511 -25.492 1.00 66.31 69 ALA A CA 1
ATOM 538 C C . ALA A 1 69 ? 29.989 12.407 -26.973 1.00 66.31 69 ALA A C 1
ATOM 540 O O . ALA A 1 69 ? 30.855 11.617 -27.348 1.00 66.31 69 ALA A O 1
ATOM 541 N N . VAL A 1 70 ? 29.237 13.095 -27.830 1.00 66.88 70 VAL A N 1
ATOM 542 C CA . VAL A 1 70 ? 29.599 13.287 -29.229 1.00 66.88 70 VAL A CA 1
ATOM 543 C C . VAL A 1 70 ? 30.582 14.450 -29.210 1.00 66.88 70 VAL A C 1
ATOM 545 O O . VAL A 1 70 ? 30.179 15.549 -28.826 1.00 66.88 70 VAL A O 1
ATOM 548 N N . PRO A 1 71 ? 31.864 14.243 -29.553 1.00 66.62 71 PRO A N 1
ATOM 549 C CA . PRO A 1 71 ? 32.765 15.363 -29.754 1.00 66.62 71 PRO A CA 1
ATOM 550 C C . PRO A 1 71 ? 32.139 16.260 -30.825 1.00 66.62 71 PRO A C 1
ATOM 552 O O . PRO A 1 71 ? 31.868 15.800 -31.931 1.00 66.62 71 PRO A O 1
ATOM 555 N N . THR A 1 72 ? 31.880 17.528 -30.515 1.00 68.62 72 THR A N 1
ATOM 556 C CA . THR A 1 72 ? 31.354 18.511 -31.480 1.00 68.62 72 THR A CA 1
ATOM 557 C C . THR A 1 72 ? 32.424 19.002 -32.464 1.00 68.62 72 THR A C 1
ATOM 559 O O . THR A 1 72 ? 32.183 19.926 -33.234 1.00 68.62 72 THR A O 1
ATOM 562 N N . GLY A 1 73 ? 33.598 18.363 -32.468 1.00 71.69 73 GLY A N 1
ATOM 563 C CA . GLY A 1 73 ? 34.686 18.582 -33.414 1.00 71.69 73 GLY A CA 1
ATOM 564 C C . GLY A 1 73 ? 35.100 17.284 -34.107 1.00 71.69 73 GLY A C 1
ATOM 565 O O . GLY A 1 73 ? 34.876 16.183 -33.598 1.00 71.69 73 GLY A O 1
ATOM 566 N N . SER A 1 74 ? 35.723 17.411 -35.278 1.00 66.31 74 SER A N 1
ATOM 567 C CA . SER A 1 74 ? 36.298 16.292 -36.023 1.00 66.31 74 SER A CA 1
ATOM 568 C C . SER A 1 74 ? 37.448 15.659 -35.233 1.00 66.31 74 SER A C 1
ATOM 570 O O . SER A 1 74 ? 38.577 16.142 -35.231 1.00 66.31 74 SER A O 1
ATOM 572 N N . VAL A 1 75 ? 37.182 14.540 -34.558 1.00 63.19 75 VAL A N 1
ATOM 573 C CA . VAL A 1 75 ? 38.251 13.697 -34.012 1.00 63.19 75 VAL A CA 1
ATOM 574 C C . VAL A 1 75 ? 38.879 12.942 -35.179 1.00 63.19 75 VAL A C 1
ATOM 576 O O . VAL A 1 75 ? 38.393 11.888 -35.589 1.00 63.19 75 VAL A O 1
ATOM 579 N N . ALA A 1 76 ? 39.951 13.495 -35.745 1.00 66.00 76 ALA A N 1
ATOM 580 C CA . ALA A 1 76 ? 40.829 12.727 -36.612 1.00 66.00 76 ALA A CA 1
ATOM 581 C C . ALA A 1 76 ? 41.579 11.706 -35.734 1.00 66.00 76 ALA A C 1
ATOM 583 O O . ALA A 1 76 ? 42.216 12.106 -34.756 1.00 66.00 76 ALA A O 1
ATOM 584 N N . PRO A 1 77 ? 41.508 10.394 -36.022 1.00 61.12 77 PRO A N 1
ATOM 585 C CA . PRO A 1 77 ? 42.283 9.418 -35.274 1.00 61.12 77 PRO A CA 1
ATOM 586 C C . PRO A 1 77 ? 43.770 9.729 -35.468 1.00 61.12 77 PRO A C 1
ATOM 588 O O . PRO A 1 77 ? 44.244 9.797 -36.603 1.00 61.12 77 PRO A O 1
ATOM 591 N N . ALA A 1 78 ? 44.507 9.917 -34.370 1.00 63.84 78 ALA A N 1
ATOM 592 C CA . ALA A 1 78 ? 45.956 10.067 -34.402 1.00 63.84 78 ALA A CA 1
ATOM 593 C C . ALA A 1 78 ? 46.586 8.740 -34.853 1.00 63.84 78 ALA A C 1
ATOM 595 O O . ALA A 1 78 ? 46.951 7.878 -34.055 1.00 63.84 78 ALA A O 1
ATOM 596 N N . ARG A 1 79 ? 46.673 8.545 -36.168 1.00 63.47 79 ARG A N 1
ATOM 597 C CA . ARG A 1 79 ? 47.401 7.440 -36.781 1.00 63.47 79 ARG A CA 1
ATOM 598 C C . ARG A 1 79 ? 48.886 7.811 -36.748 1.00 63.47 79 ARG A C 1
ATOM 600 O O . ARG A 1 79 ? 49.402 8.348 -37.718 1.00 63.47 79 ARG A O 1
ATOM 607 N N . GLY A 1 80 ? 49.558 7.593 -35.616 1.00 57.94 80 GLY A N 1
ATOM 608 C CA . GLY A 1 80 ? 50.976 7.950 -35.515 1.00 57.94 80 GLY A CA 1
ATOM 609 C C . GLY A 1 80 ? 51.614 7.823 -34.136 1.00 57.94 80 GLY A C 1
ATOM 610 O O . GLY A 1 80 ? 52.173 8.793 -33.647 1.00 57.94 80 GLY A O 1
ATOM 611 N N . ALA A 1 81 ? 51.568 6.645 -33.511 1.00 55.66 81 ALA A N 1
ATOM 612 C CA . ALA A 1 81 ? 52.455 6.318 -32.382 1.00 55.66 81 ALA A CA 1
ATOM 613 C C . ALA A 1 81 ? 53.026 4.887 -32.471 1.00 55.66 81 ALA A C 1
ATOM 615 O O . ALA A 1 81 ? 53.413 4.298 -31.469 1.00 55.66 81 ALA A O 1
ATOM 616 N N . ALA A 1 82 ? 53.077 4.317 -33.681 1.00 57.78 82 ALA A N 1
ATOM 617 C CA . ALA A 1 82 ? 53.590 2.967 -33.940 1.00 57.78 82 ALA A CA 1
ATOM 618 C C . ALA A 1 82 ? 54.546 2.924 -35.152 1.00 57.78 82 ALA A C 1
ATOM 620 O O . ALA A 1 82 ? 54.502 1.998 -35.951 1.00 57.78 82 ALA A O 1
ATOM 621 N N . GLY A 1 83 ? 55.386 3.953 -35.315 1.00 47.88 83 GLY A N 1
ATOM 622 C CA . GLY A 1 83 ? 56.384 4.028 -36.394 1.00 47.88 83 GLY A CA 1
ATOM 623 C C . GLY A 1 83 ? 57.744 4.586 -35.966 1.00 47.88 83 GLY A C 1
ATOM 624 O O . GLY A 1 83 ? 58.549 4.927 -36.820 1.00 47.88 83 GLY A O 1
ATOM 625 N N . ALA A 1 84 ? 58.014 4.695 -34.660 1.00 55.22 84 ALA A N 1
ATOM 626 C CA . ALA A 1 84 ? 59.262 5.249 -34.118 1.00 55.22 84 ALA A CA 1
ATOM 627 C C . ALA A 1 84 ? 60.469 4.283 -34.180 1.00 55.22 84 ALA A C 1
ATOM 629 O O . ALA A 1 84 ? 61.468 4.498 -33.503 1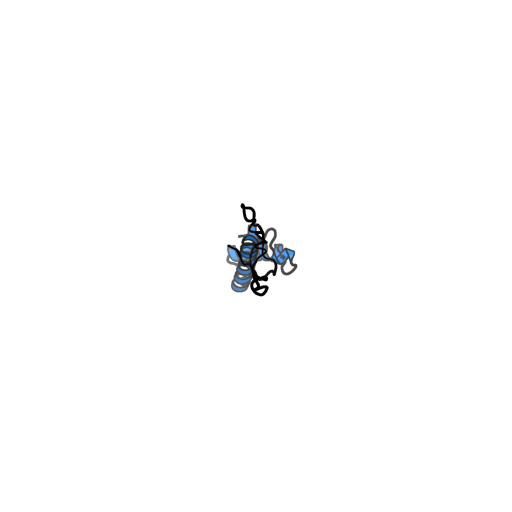.00 55.22 84 ALA A O 1
ATOM 630 N N . LEU A 1 85 ? 60.406 3.212 -34.973 1.00 56.09 85 LEU A N 1
ATOM 631 C CA . LEU A 1 85 ? 61.473 2.214 -35.083 1.00 56.09 85 LEU A CA 1
ATOM 632 C C . LEU A 1 85 ? 61.622 1.786 -36.546 1.00 56.09 85 LEU A C 1
ATOM 634 O O . LEU A 1 85 ? 61.084 0.766 -36.964 1.00 56.09 85 LEU A O 1
ATOM 638 N N . GLY A 1 86 ? 62.331 2.581 -37.346 1.00 49.38 86 GLY A N 1
ATOM 639 C CA . GLY A 1 86 ? 62.672 2.187 -38.709 1.00 49.38 86 GLY A CA 1
ATOM 640 C C . GLY A 1 86 ? 63.435 3.253 -39.490 1.00 49.38 86 GLY A C 1
ATOM 641 O O . GLY A 1 86 ? 62.894 4.312 -39.771 1.00 49.38 86 GLY A O 1
ATOM 642 N N . ALA A 1 87 ? 64.652 2.897 -39.904 1.00 50.56 87 ALA A N 1
ATOM 643 C CA . ALA A 1 87 ? 65.472 3.534 -40.937 1.00 50.56 87 ALA A CA 1
ATOM 644 C C . ALA A 1 87 ? 66.283 4.787 -40.551 1.00 50.56 87 ALA A C 1
ATOM 646 O O . ALA A 1 87 ? 66.018 5.907 -40.976 1.00 50.56 87 ALA A O 1
ATOM 647 N N . GLY A 1 88 ? 67.420 4.540 -39.895 1.00 49.03 88 GLY A N 1
ATOM 648 C CA . GLY A 1 88 ? 68.649 5.202 -40.322 1.00 49.03 88 GLY A CA 1
ATOM 649 C C . GLY A 1 88 ? 69.121 4.619 -41.660 1.00 49.03 88 GLY A C 1
ATOM 650 O O . GLY A 1 88 ? 69.233 3.400 -41.778 1.00 49.03 88 GLY A O 1
ATOM 651 N N . ARG A 1 89 ? 69.389 5.475 -42.655 1.00 47.03 89 ARG A N 1
ATOM 652 C CA . ARG A 1 89 ? 70.464 5.345 -43.665 1.00 47.03 89 ARG A CA 1
ATOM 653 C C . ARG A 1 89 ? 70.358 6.459 -44.712 1.00 47.03 89 ARG A C 1
ATOM 655 O O . ARG A 1 89 ? 69.450 6.438 -45.527 1.00 47.03 89 ARG A O 1
ATOM 662 N N . GLY A 1 90 ? 71.365 7.335 -44.709 1.00 44.75 90 GLY A N 1
ATOM 663 C CA . GLY A 1 90 ? 72.001 7.903 -45.903 1.00 44.75 90 GLY A CA 1
ATOM 664 C C . GLY A 1 90 ? 71.253 8.981 -46.691 1.00 44.75 90 GLY A C 1
ATOM 665 O O . GLY A 1 90 ? 70.294 8.681 -47.386 1.00 44.75 90 GLY A O 1
ATOM 666 N N . ALA A 1 91 ? 71.823 10.187 -46.730 1.00 44.53 91 ALA A N 1
ATOM 667 C CA . ALA A 1 91 ? 71.967 10.932 -47.980 1.00 44.53 91 ALA A CA 1
ATOM 668 C C . ALA A 1 91 ? 73.128 11.933 -47.880 1.00 44.53 91 ALA A C 1
ATOM 670 O O . ALA A 1 91 ? 73.254 12.689 -46.922 1.00 44.53 91 ALA A O 1
ATOM 671 N N . VAL A 1 92 ? 73.981 11.838 -48.892 1.00 48.62 92 VAL A N 1
ATOM 672 C CA . VAL A 1 92 ? 75.121 12.670 -49.276 1.00 48.62 92 VAL A CA 1
ATOM 673 C C . VAL A 1 92 ? 74.640 13.863 -50.122 1.00 48.62 92 VAL A C 1
ATOM 675 O O . VAL A 1 92 ? 73.530 13.821 -50.649 1.00 48.62 92 VAL A O 1
ATOM 678 N N . SER A 1 93 ? 75.548 14.828 -50.310 1.00 45.06 93 SER A N 1
ATOM 679 C CA . SER A 1 93 ? 75.607 15.901 -51.326 1.00 45.06 93 SER A CA 1
ATOM 680 C C . SER A 1 93 ? 75.065 17.272 -50.890 1.00 45.06 93 SER A C 1
ATOM 682 O O . SER A 1 93 ? 73.953 17.369 -50.385 1.00 45.06 93 SER A O 1
ATOM 684 N N . GLY A 1 94 ? 75.808 18.372 -51.067 1.00 42.19 94 GLY A N 1
ATOM 685 C CA . GLY A 1 94 ? 77.062 18.577 -51.815 1.00 42.19 94 GLY A CA 1
ATOM 686 C C . GLY A 1 94 ? 77.858 19.783 -51.336 1.00 42.19 94 GLY A C 1
ATOM 687 O O . GLY A 1 94 ? 77.476 20.368 -50.300 1.00 42.19 94 GLY A O 1
#

Radius of gyration: 31.26 Å; Cα contacts (8 Å, |Δi|>4): 33; chains: 1; bounding box: 86×27×68 Å

Solvent-accessible surface area (backbone atoms only — not comparable to full-atom values): 6347 Å² total; per-residue (Å²): 115,70,73,65,41,70,76,32,70,52,36,77,71,68,76,45,58,45,70,58,51,52,49,51,54,50,41,49,75,71,67,47,98,61,71,58,67,63,51,50,53,52,52,50,50,52,52,47,52,51,54,53,63,72,57,75,62,52,74,87,75,77,51,70,71,77,75,74,84,69,73,95,57,88,81,72,78,84,85,77,88,85,72,95,79,78,79,91,79,90,86,84,87,132

Foldseek 3Di:
DLVLLPPFPCVVVVNDDSVVLSVQVVCVVVVHPDPVVVNVVVVVVSVVVVVVVVPPQDCVVVDGPDPPPDPPDDPDPPPDDPPPDDDDDDDDDD